Protein AF-A0A2D5TJ98-F1 (afdb_monomer)

pLDDT: mean 75.11, std 19.23, range [40.53, 94.06]

Mean predicted aligned error: 14.58 Å

Sequence (82 aa):
MLAEEKKAPAKKQEAPKKEAPTKAAYPQKEAETITVRAADGTQLYDPVTRTLYKDDKEGTKARAFDQFVVTNLKRGKLKEVK

Nearest PDB structures (foldseek):
  5ghr-assembly2_D  TM=4.485E-01  e=3.740E-01  Thermococcus kodakarensis KOD1
  5ghs-assembly2_D  TM=4.003E-01  e=2.684E-01  Thermococcus kodakarensis KOD1
  3anw-assembly1_A  TM=4.527E-01  e=1.409E+00  Thermococcus kodakarensis
  8ouw-assembly1_B  TM=4.559E-01  e=3.567E+00  Caenorhabditis elegans

Secondary structure (DSSP, 8-state):
------------------PPP-------S---EEEEEESTT-EEEETTTTEEEES-TT-EEEETT-HHHHHHHHTTSEEE--

Radius of gyration: 22.59 Å; Cα contacts (8 Å, |Δi|>4): 102; chains: 1; bounding box: 30×76×25 Å

Structure (mmCIF, N/CA/C/O backbone):
data_AF-A0A2D5TJ98-F1
#
_entry.id   AF-A0A2D5TJ98-F1
#
loop_
_atom_site.group_PDB
_atom_site.id
_atom_site.type_symbol
_atom_site.label_atom_id
_atom_site.label_alt_id
_atom_site.label_comp_id
_atom_site.label_asym_id
_atom_site.label_entity_id
_atom_site.label_seq_id
_atom_site.pdbx_PDB_ins_code
_atom_site.Cartn_x
_atom_site.Cartn_y
_atom_site.Cartn_z
_atom_site.occupancy
_atom_site.B_iso_or_equiv
_atom_site.auth_seq_id
_atom_site.auth_comp_id
_atom_site.auth_asym_id
_atom_site.auth_atom_id
_atom_site.pdbx_PDB_model_num
ATOM 1 N N . MET A 1 1 ? 3.323 -65.232 3.497 1.00 61.22 1 MET A N 1
ATOM 2 C CA . MET A 1 1 ? 3.513 -64.672 4.851 1.00 61.22 1 MET A CA 1
ATOM 3 C C . MET A 1 1 ? 4.978 -64.309 5.000 1.00 61.22 1 MET A C 1
ATOM 5 O O . MET A 1 1 ? 5.791 -65.207 4.863 1.00 61.22 1 MET A O 1
ATOM 9 N N . LEU A 1 2 ? 5.293 -63.033 5.222 1.00 48.34 2 LEU A N 1
ATOM 10 C CA . LEU A 1 2 ? 6.576 -62.534 5.729 1.00 48.34 2 LEU A CA 1
ATOM 11 C C . LEU A 1 2 ? 6.262 -61.203 6.419 1.00 48.34 2 LEU A C 1
ATOM 13 O O . LEU A 1 2 ? 5.751 -60.275 5.795 1.00 48.34 2 LEU A O 1
ATOM 17 N N . ALA A 1 3 ? 6.448 -61.200 7.732 1.00 51.41 3 ALA A N 1
ATOM 18 C CA . ALA A 1 3 ? 6.371 -60.042 8.600 1.00 51.41 3 ALA A CA 1
ATOM 19 C C . ALA A 1 3 ? 7.662 -59.226 8.471 1.00 51.41 3 ALA A C 1
ATOM 21 O O . ALA A 1 3 ? 8.723 -59.830 8.390 1.00 51.41 3 ALA A O 1
ATOM 22 N N . GLU A 1 4 ? 7.579 -57.897 8.535 1.00 49.19 4 GLU A N 1
ATOM 23 C CA . GLU A 1 4 ? 8.484 -57.122 9.390 1.00 49.19 4 GLU A CA 1
ATOM 24 C C . GLU A 1 4 ? 7.978 -55.690 9.588 1.00 49.19 4 GLU A C 1
ATOM 26 O O . GLU A 1 4 ? 7.582 -54.975 8.669 1.00 49.19 4 GLU A O 1
ATOM 31 N N . GLU A 1 5 ? 7.961 -55.325 10.859 1.00 48.06 5 GLU A N 1
ATOM 32 C CA . GLU A 1 5 ? 7.529 -54.073 11.446 1.00 48.06 5 GLU A CA 1
ATOM 33 C C . GLU A 1 5 ? 8.773 -53.189 11.687 1.00 48.06 5 GLU A C 1
ATOM 35 O O . GLU A 1 5 ? 9.867 -53.702 11.906 1.00 48.06 5 GLU A O 1
ATOM 40 N N . LYS A 1 6 ? 8.566 -51.868 11.787 1.00 50.53 6 LYS A N 1
ATOM 41 C CA . LYS A 1 6 ? 9.470 -50.844 12.370 1.00 50.53 6 LYS A CA 1
ATOM 42 C C . LYS A 1 6 ? 10.657 -50.353 11.522 1.00 50.53 6 LYS A C 1
ATOM 44 O O . LYS A 1 6 ? 11.728 -50.939 11.520 1.00 50.53 6 LYS A O 1
ATOM 49 N N . LYS A 1 7 ? 10.560 -49.104 11.050 1.00 46.50 7 LYS A N 1
ATOM 50 C CA . LYS A 1 7 ? 11.185 -47.923 11.699 1.00 46.50 7 LYS A CA 1
ATOM 51 C C . LYS A 1 7 ? 11.007 -46.680 10.825 1.00 46.50 7 LYS A C 1
ATOM 53 O O . LYS A 1 7 ? 11.459 -46.627 9.687 1.00 46.50 7 LYS A O 1
ATOM 58 N N . ALA A 1 8 ? 10.395 -45.653 11.404 1.00 61.41 8 ALA A N 1
ATOM 59 C CA . ALA A 1 8 ? 10.369 -44.307 10.854 1.00 61.41 8 ALA A CA 1
ATOM 60 C C . ALA A 1 8 ? 11.792 -43.740 10.679 1.00 61.41 8 ALA A C 1
ATOM 62 O O . ALA A 1 8 ? 12.620 -43.903 11.580 1.00 61.41 8 ALA A O 1
ATOM 63 N N . PRO A 1 9 ? 12.068 -42.979 9.608 1.00 50.09 9 PRO A N 1
ATOM 64 C CA . PRO A 1 9 ? 13.161 -42.030 9.612 1.00 50.09 9 PRO A CA 1
ATOM 65 C C . PRO A 1 9 ? 12.634 -40.646 10.010 1.00 50.09 9 PRO A C 1
ATOM 67 O O . PRO A 1 9 ? 12.027 -39.929 9.218 1.00 50.09 9 PRO A O 1
ATOM 70 N N . ALA A 1 10 ? 12.928 -40.248 11.248 1.00 56.28 10 ALA A N 1
ATOM 71 C CA . ALA A 1 10 ? 13.001 -38.844 11.616 1.00 56.28 10 ALA A CA 1
ATOM 72 C C . ALA A 1 10 ? 14.114 -38.186 10.780 1.00 56.28 10 ALA A C 1
ATOM 74 O O . ALA A 1 10 ? 15.295 -38.486 10.963 1.00 56.28 10 ALA A O 1
ATOM 75 N N . LYS A 1 11 ? 13.753 -37.294 9.853 1.00 49.19 11 LYS A N 1
ATOM 76 C CA . LYS A 1 11 ? 14.705 -36.411 9.169 1.00 49.19 11 LYS A CA 1
ATOM 77 C C . LYS A 1 11 ? 14.178 -34.977 9.150 1.00 49.19 11 LYS A C 1
ATOM 79 O O . LYS A 1 11 ? 13.301 -34.634 8.374 1.00 49.19 11 LYS A O 1
ATOM 84 N N . LYS A 1 12 ? 14.770 -34.196 10.058 1.00 50.34 12 LYS A N 1
ATOM 85 C CA . LYS A 1 12 ? 15.241 -32.812 9.909 1.00 50.34 12 LYS A CA 1
ATOM 86 C C . LYS A 1 12 ? 14.293 -31.828 9.210 1.00 50.34 12 LYS A C 1
ATOM 88 O O . LYS A 1 12 ? 14.191 -31.793 7.991 1.00 50.34 12 LYS A O 1
ATOM 93 N N . GLN A 1 13 ? 13.727 -30.935 10.024 1.00 50.91 13 GLN A N 1
ATOM 94 C CA . GLN A 1 13 ? 13.376 -29.576 9.620 1.00 50.91 13 GLN A CA 1
ATOM 95 C C . GLN A 1 13 ? 14.608 -28.903 8.996 1.00 50.91 13 GLN A C 1
ATOM 97 O O . GLN A 1 13 ? 15.483 -28.408 9.704 1.00 50.91 13 GLN A O 1
ATOM 102 N N . GLU A 1 14 ? 14.682 -28.888 7.671 1.00 40.53 14 GLU A N 1
ATOM 103 C CA . GLU A 1 14 ? 15.420 -27.865 6.942 1.00 40.53 14 GLU A CA 1
ATOM 104 C C . GLU A 1 14 ? 14.412 -26.770 6.599 1.00 40.53 14 GLU A C 1
ATOM 106 O O . GLU A 1 14 ? 13.429 -26.999 5.895 1.00 40.53 14 GLU A O 1
ATOM 111 N N . ALA A 1 15 ? 14.613 -25.587 7.181 1.00 58.50 15 ALA A N 1
ATOM 112 C CA . ALA A 1 15 ? 13.874 -24.390 6.818 1.00 58.50 15 ALA A CA 1
ATOM 113 C C . ALA A 1 15 ? 13.952 -24.197 5.295 1.00 58.50 15 ALA A C 1
ATOM 115 O O . ALA A 1 15 ? 15.044 -24.340 4.735 1.00 58.50 15 ALA A O 1
ATOM 116 N N . PRO A 1 16 ? 12.851 -23.842 4.609 1.00 47.53 16 PRO A N 1
ATOM 117 C CA . PRO A 1 16 ? 12.943 -23.499 3.206 1.00 47.53 16 PRO A CA 1
ATOM 118 C C . PRO A 1 16 ? 13.828 -22.256 3.112 1.00 47.53 16 PRO A C 1
ATOM 120 O O . PRO A 1 16 ? 13.437 -21.160 3.526 1.00 47.53 16 PRO A O 1
ATOM 123 N N . LYS A 1 17 ? 15.054 -22.436 2.606 1.00 49.34 17 LYS A N 1
ATOM 124 C CA . LYS A 1 17 ? 15.863 -21.344 2.073 1.00 49.34 17 LYS A CA 1
ATOM 125 C C . LYS A 1 17 ? 14.962 -20.632 1.075 1.00 49.34 17 LYS A C 1
ATOM 127 O O . LYS A 1 17 ? 14.698 -21.161 0.002 1.00 49.34 17 LYS A O 1
ATOM 132 N N . LYS A 1 18 ? 14.454 -19.463 1.474 1.00 51.72 18 LYS A N 1
ATOM 133 C CA . LYS A 1 18 ? 13.848 -18.490 0.570 1.00 51.72 18 LYS A CA 1
ATOM 134 C C . LYS A 1 18 ? 14.852 -18.279 -0.553 1.00 51.72 18 LYS A C 1
ATOM 136 O O . LYS A 1 18 ? 15.881 -17.639 -0.344 1.00 51.72 18 LYS A O 1
ATOM 141 N N . GLU A 1 19 ? 14.569 -18.877 -1.701 1.00 43.09 19 GLU A N 1
ATOM 142 C CA . GLU A 1 19 ? 15.230 -18.559 -2.952 1.00 43.09 19 GLU A CA 1
ATOM 143 C C . GLU A 1 19 ? 15.170 -17.040 -3.098 1.00 43.09 19 GLU A C 1
ATOM 145 O O . GLU A 1 19 ? 14.102 -16.423 -3.026 1.00 43.09 19 GLU A O 1
ATOM 150 N N . ALA A 1 20 ? 16.347 -16.421 -3.158 1.00 50.84 20 ALA A N 1
ATOM 151 C CA . ALA A 1 20 ? 16.462 -14.993 -3.359 1.00 50.84 20 ALA A CA 1
ATOM 152 C C . ALA A 1 20 ? 15.755 -14.659 -4.679 1.00 50.84 20 ALA A C 1
ATOM 154 O O . ALA A 1 20 ? 16.113 -15.243 -5.704 1.00 50.84 20 ALA A O 1
ATOM 155 N N . PRO A 1 21 ? 14.764 -13.750 -4.694 1.00 50.66 21 PRO A N 1
ATOM 156 C CA . PRO A 1 21 ? 14.174 -13.336 -5.949 1.00 50.66 21 PRO A CA 1
ATOM 157 C C . PRO A 1 21 ? 15.280 -12.675 -6.765 1.00 50.66 21 PRO A C 1
ATOM 159 O O . PRO A 1 21 ? 15.899 -11.700 -6.328 1.00 50.66 21 PRO A O 1
ATOM 162 N N . THR A 1 22 ? 15.546 -13.247 -7.935 1.00 49.16 22 THR A N 1
ATOM 163 C CA . THR A 1 22 ? 16.346 -12.670 -9.008 1.00 49.16 22 THR A CA 1
ATOM 164 C C . THR A 1 22 ? 15.854 -11.243 -9.236 1.00 49.16 22 THR A C 1
ATOM 166 O O . THR A 1 22 ? 14.819 -11.005 -9.857 1.00 49.16 22 THR A O 1
ATOM 169 N N . LYS A 1 23 ? 16.577 -10.274 -8.658 1.00 49.56 23 LYS A N 1
ATOM 170 C CA . LYS A 1 23 ? 16.361 -8.845 -8.876 1.00 49.56 23 LYS A CA 1
ATOM 171 C C . LYS A 1 23 ? 16.699 -8.563 -10.334 1.00 49.56 23 LYS A C 1
ATOM 173 O O . LYS A 1 23 ? 17.845 -8.276 -10.665 1.00 49.56 23 LYS A O 1
ATOM 178 N N . ALA A 1 24 ? 15.693 -8.651 -11.198 1.00 51.84 24 ALA A N 1
ATOM 179 C CA . ALA A 1 24 ? 15.704 -7.938 -12.459 1.00 51.84 24 ALA A CA 1
ATOM 180 C C . ALA A 1 24 ? 16.036 -6.474 -12.135 1.00 51.84 24 ALA A C 1
ATOM 182 O O . ALA A 1 24 ? 15.320 -5.813 -11.376 1.00 51.84 24 ALA A O 1
ATOM 183 N N . ALA A 1 25 ? 17.190 -6.023 -12.619 1.00 50.25 25 ALA A N 1
ATOM 184 C CA . ALA A 1 25 ? 17.701 -4.681 -12.428 1.00 50.25 25 ALA A CA 1
ATOM 185 C C . ALA A 1 25 ? 16.821 -3.695 -13.206 1.00 50.25 25 ALA A C 1
ATOM 187 O O . ALA A 1 25 ? 17.110 -3.331 -14.342 1.00 50.25 25 ALA A O 1
ATOM 188 N N . TYR A 1 26 ? 15.717 -3.275 -12.592 1.00 49.12 26 TYR A N 1
ATOM 189 C CA . TYR A 1 26 ? 15.074 -2.020 -12.952 1.00 49.12 26 TYR A CA 1
ATOM 190 C C . TYR A 1 26 ? 16.019 -0.889 -12.528 1.00 49.12 26 TYR A C 1
ATOM 192 O O . TYR A 1 26 ? 16.576 -0.967 -11.427 1.00 49.12 26 TYR A O 1
ATOM 200 N N . PRO A 1 27 ? 16.243 0.134 -13.373 1.00 47.81 27 PRO A N 1
ATOM 201 C CA . PRO A 1 27 ? 17.150 1.222 -13.050 1.00 47.81 27 PRO A CA 1
ATOM 202 C C . PRO A 1 27 ? 16.736 1.833 -11.715 1.00 47.81 27 PRO A C 1
ATOM 204 O O . PRO A 1 27 ? 15.603 2.270 -11.530 1.00 47.81 27 PRO A O 1
ATOM 207 N N . GLN A 1 28 ? 17.691 1.820 -10.794 1.00 49.03 28 GLN A N 1
ATOM 208 C CA . GLN A 1 28 ? 17.644 2.285 -9.415 1.00 49.03 28 GLN A CA 1
ATOM 209 C C . GLN A 1 28 ? 17.518 3.820 -9.333 1.00 49.03 28 GLN A C 1
ATOM 211 O O . GLN A 1 28 ? 18.147 4.445 -8.488 1.00 49.03 28 GLN A O 1
ATOM 216 N N . LYS A 1 29 ? 16.724 4.458 -10.209 1.00 52.56 29 LYS A N 1
ATOM 217 C CA . LYS A 1 29 ? 16.173 5.775 -9.880 1.00 52.56 29 LYS A CA 1
ATOM 218 C C . LYS A 1 29 ? 15.317 5.513 -8.662 1.00 52.56 29 LYS A C 1
ATOM 220 O O . LYS A 1 29 ? 14.325 4.805 -8.802 1.00 52.56 29 LYS A O 1
ATOM 225 N N . GLU A 1 30 ? 15.801 5.946 -7.503 1.00 54.75 30 GLU A N 1
ATOM 226 C CA . GLU A 1 30 ? 15.185 5.795 -6.190 1.00 54.75 30 GLU A CA 1
ATOM 227 C C . GLU A 1 30 ? 13.674 5.828 -6.346 1.00 54.75 30 GLU A C 1
ATOM 229 O O . GLU A 1 30 ? 13.073 6.870 -6.595 1.00 54.75 30 GLU A O 1
ATOM 234 N N . ALA A 1 31 ? 13.081 4.636 -6.369 1.00 62.28 31 ALA A N 1
ATOM 235 C CA . ALA A 1 31 ? 11.667 4.504 -6.594 1.00 62.28 31 ALA A CA 1
ATOM 236 C C . ALA A 1 31 ? 11.040 5.007 -5.306 1.00 62.28 31 ALA A C 1
ATOM 238 O O . ALA A 1 31 ? 10.968 4.240 -4.353 1.00 62.28 31 ALA A O 1
ATOM 239 N N . GLU A 1 32 ? 10.712 6.296 -5.262 1.00 81.00 32 GLU A N 1
ATOM 240 C CA . GLU A 1 32 ? 10.241 6.981 -4.067 1.00 81.00 32 GLU A CA 1
ATOM 241 C C . GLU A 1 32 ? 9.110 6.148 -3.463 1.00 81.00 32 GLU A C 1
ATOM 243 O O . GLU A 1 32 ? 8.055 5.956 -4.074 1.00 81.00 32 GLU A O 1
ATOM 248 N N . THR A 1 33 ? 9.394 5.501 -2.333 1.00 88.38 33 THR A N 1
ATOM 249 C CA . THR A 1 33 ? 8.431 4.645 -1.647 1.00 88.38 33 THR A CA 1
ATOM 250 C C . THR A 1 33 ? 7.774 5.457 -0.557 1.00 88.38 33 THR A C 1
ATOM 252 O O . THR A 1 33 ? 8.464 5.977 0.317 1.00 88.38 33 THR A O 1
ATOM 255 N N . ILE A 1 34 ? 6.450 5.499 -0.580 1.00 91.06 34 ILE A N 1
ATOM 256 C CA . ILE A 1 34 ? 5.627 6.106 0.458 1.00 91.06 34 ILE A CA 1
ATOM 257 C C . ILE A 1 34 ? 4.947 5.017 1.277 1.00 91.06 34 ILE A C 1
ATOM 259 O O . ILE A 1 34 ? 4.684 3.909 0.799 1.00 91.06 34 ILE A O 1
ATOM 263 N N . THR A 1 35 ? 4.656 5.336 2.530 1.00 92.81 35 THR A N 1
ATOM 264 C CA . THR A 1 35 ? 3.843 4.485 3.392 1.00 92.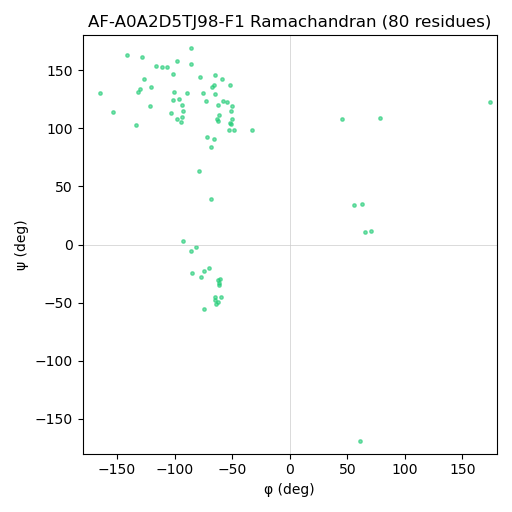81 35 THR A CA 1
ATOM 265 C C . THR A 1 35 ? 2.402 4.954 3.287 1.00 92.81 35 THR A C 1
ATOM 267 O O . THR A 1 35 ? 2.093 6.105 3.586 1.00 92.81 35 THR A O 1
ATOM 270 N N . VAL A 1 36 ? 1.510 4.073 2.847 1.00 92.88 36 VAL A N 1
ATOM 271 C CA . VAL A 1 36 ? 0.089 4.382 2.666 1.00 92.88 36 VAL A CA 1
ATOM 272 C C . VAL A 1 36 ? -0.773 3.377 3.409 1.00 92.88 36 VAL A C 1
ATOM 274 O O . VAL A 1 36 ? -0.478 2.187 3.435 1.00 92.88 36 VAL A O 1
ATOM 277 N N . ARG A 1 37 ? -1.867 3.843 3.998 1.00 93.38 37 ARG A N 1
ATOM 278 C CA . ARG A 1 37 ? -2.901 2.998 4.600 1.00 93.38 37 ARG A CA 1
ATOM 279 C C . ARG A 1 37 ? -4.218 3.175 3.864 1.00 93.38 37 ARG A C 1
ATOM 281 O O . ARG A 1 37 ? -4.456 4.226 3.267 1.00 93.38 37 ARG A O 1
ATOM 288 N N . ALA A 1 38 ? -5.072 2.161 3.905 1.00 93.31 38 ALA A N 1
ATOM 289 C CA . ALA A 1 38 ? -6.441 2.318 3.438 1.00 93.31 38 ALA A CA 1
ATOM 290 C C . ALA A 1 38 ? -7.189 3.317 4.326 1.00 93.31 38 ALA A C 1
ATOM 292 O O . ALA A 1 38 ? -6.919 3.440 5.519 1.00 93.31 38 ALA A O 1
ATOM 293 N N . ALA A 1 39 ? -8.096 4.066 3.714 1.00 88.69 39 ALA A N 1
ATOM 294 C CA . ALA A 1 39 ? -9.005 4.939 4.424 1.00 88.69 39 ALA A CA 1
ATOM 295 C C . ALA A 1 39 ? -10.248 4.164 4.879 1.00 88.69 39 ALA A C 1
ATOM 297 O O . ALA A 1 39 ? -10.659 3.172 4.263 1.00 88.69 39 ALA A O 1
ATOM 298 N N . ASP A 1 40 ? -10.876 4.684 5.929 1.00 80.88 40 ASP A N 1
ATOM 299 C CA . ASP A 1 40 ? -12.242 4.350 6.328 1.00 80.88 40 ASP A CA 1
ATOM 300 C C . ASP A 1 40 ? -12.430 2.871 6.713 1.00 80.88 40 ASP A C 1
ATOM 302 O O . ASP A 1 40 ? -13.469 2.278 6.428 1.00 80.88 40 ASP A O 1
ATOM 306 N N . GLY A 1 41 ? -11.412 2.248 7.327 1.00 80.69 41 GLY A N 1
ATOM 307 C CA . GLY A 1 41 ? -11.476 0.851 7.777 1.00 80.69 41 GLY A CA 1
ATOM 308 C C . GLY A 1 41 ? -11.595 -0.184 6.651 1.00 80.69 41 GLY A C 1
ATOM 309 O O . GLY A 1 41 ? -11.882 -1.354 6.913 1.00 80.69 41 GLY A O 1
ATOM 310 N N . THR A 1 42 ? -11.406 0.226 5.394 1.00 85.69 42 THR A N 1
ATOM 311 C CA . THR A 1 42 ? -11.496 -0.669 4.235 1.00 85.69 42 THR A CA 1
ATOM 312 C C . THR A 1 42 ? -10.175 -1.388 3.959 1.00 85.69 42 THR A C 1
ATOM 314 O O . THR A 1 42 ? -9.134 -1.077 4.535 1.00 85.69 42 THR A O 1
ATOM 317 N N . GLN A 1 43 ? -10.218 -2.386 3.075 1.00 90.88 43 GLN A N 1
ATOM 318 C CA . GLN A 1 43 ? -9.025 -3.038 2.540 1.00 90.88 43 GLN A CA 1
ATOM 319 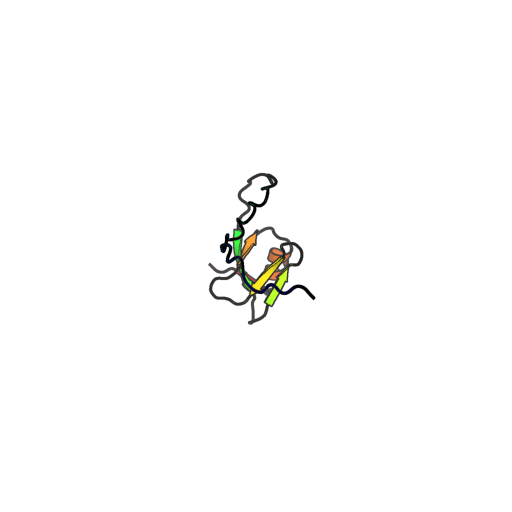C C . GLN A 1 43 ? -9.018 -2.877 1.023 1.00 90.88 43 GLN A C 1
ATOM 321 O O . GLN A 1 43 ? -10.042 -3.056 0.364 1.00 90.88 43 GLN A O 1
ATOM 326 N N . LEU A 1 44 ? -7.859 -2.540 0.473 1.00 92.62 44 LEU A N 1
ATOM 327 C CA . LEU A 1 44 ? -7.651 -2.340 -0.952 1.00 92.62 44 LEU A CA 1
ATOM 328 C C . LEU A 1 44 ? -6.576 -3.305 -1.424 1.00 92.62 44 LEU A C 1
ATOM 330 O O . LEU A 1 44 ? -5.445 -3.249 -0.956 1.00 92.62 44 LEU A O 1
ATOM 334 N N . TYR A 1 45 ? -6.921 -4.187 -2.353 1.00 92.88 45 TYR A N 1
ATOM 335 C CA . TYR A 1 45 ? -5.960 -5.104 -2.947 1.00 92.88 45 TYR A CA 1
ATOM 336 C C . TYR A 1 45 ? -5.541 -4.603 -4.323 1.00 92.88 45 TYR A C 1
ATOM 338 O O . TYR A 1 45 ? -6.388 -4.394 -5.192 1.00 92.88 45 TYR A O 1
ATOM 346 N N . ASP A 1 46 ? -4.238 -4.434 -4.516 1.00 92.31 46 ASP A N 1
ATOM 347 C CA . ASP A 1 46 ? -3.654 -4.216 -5.829 1.00 92.31 46 ASP A CA 1
ATOM 348 C C . ASP A 1 46 ? -3.212 -5.563 -6.428 1.00 92.31 46 ASP A C 1
ATOM 350 O O . ASP A 1 46 ? -2.227 -6.145 -5.959 1.00 92.31 46 ASP A O 1
ATOM 354 N N . PRO A 1 47 ? -3.894 -6.074 -7.470 1.00 88.81 47 PRO A N 1
ATOM 355 C CA . PRO A 1 47 ? -3.531 -7.340 -8.100 1.00 88.81 47 PRO A CA 1
ATOM 356 C C . PRO A 1 47 ? -2.214 -7.270 -8.886 1.00 88.81 47 PRO A C 1
ATOM 358 O O . PRO A 1 47 ? -1.610 -8.314 -9.131 1.00 88.81 47 PRO A O 1
ATOM 361 N N . VAL A 1 48 ? -1.758 -6.072 -9.273 1.00 89.31 48 VAL A N 1
ATOM 362 C CA . VAL A 1 48 ? -0.539 -5.883 -10.072 1.00 89.31 48 VAL A CA 1
ATOM 363 C C . VAL A 1 48 ? 0.688 -6.100 -9.200 1.00 89.31 48 VAL A C 1
ATOM 365 O O . VAL A 1 48 ? 1.522 -6.957 -9.492 1.00 89.31 48 VAL A O 1
ATOM 368 N N . THR A 1 49 ? 0.780 -5.362 -8.094 1.00 87.00 49 THR A N 1
ATOM 369 C CA . THR A 1 49 ? 1.889 -5.510 -7.140 1.00 87.00 49 THR A CA 1
ATOM 370 C C . THR A 1 49 ? 1.648 -6.610 -6.108 1.00 87.00 49 THR A C 1
ATOM 372 O O . THR A 1 49 ? 2.551 -6.935 -5.339 1.00 87.00 49 THR A O 1
ATOM 375 N N . ARG A 1 50 ? 0.450 -7.213 -6.108 1.00 90.94 50 ARG A N 1
ATOM 376 C CA . ARG A 1 50 ? -0.027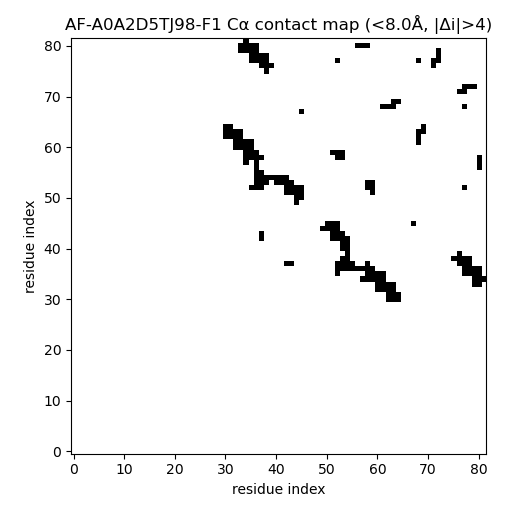 -8.193 -5.118 1.00 90.94 50 ARG A CA 1
ATOM 377 C C . ARG A 1 50 ? 0.032 -7.654 -3.687 1.00 90.94 50 ARG A C 1
ATOM 379 O O . ARG A 1 50 ? 0.267 -8.408 -2.743 1.00 90.94 50 ARG A O 1
ATOM 386 N N . THR A 1 51 ? -0.202 -6.355 -3.534 1.00 89.94 51 THR A N 1
ATOM 387 C CA . THR A 1 51 ? -0.117 -5.646 -2.256 1.00 89.94 51 THR A CA 1
ATOM 388 C C . THR A 1 51 ? -1.512 -5.435 -1.685 1.00 89.94 51 THR A C 1
ATOM 390 O O . THR A 1 51 ? -2.411 -4.966 -2.381 1.00 89.94 51 THR A O 1
ATOM 393 N N . LEU A 1 52 ? -1.701 -5.770 -0.409 1.00 92.94 52 LEU A N 1
ATOM 394 C CA . LEU A 1 52 ? -2.940 -5.510 0.319 1.00 92.94 52 LEU A CA 1
ATOM 395 C C . LEU A 1 52 ? -2.741 -4.311 1.245 1.00 92.94 52 LEU A C 1
ATOM 397 O O . LEU A 1 52 ? -1.998 -4.397 2.217 1.00 92.94 52 LEU A O 1
ATOM 401 N N . TYR A 1 53 ? -3.428 -3.218 0.946 1.00 92.94 53 TYR A N 1
ATOM 402 C CA . TYR A 1 53 ? -3.473 -2.013 1.760 1.00 92.94 53 TYR A CA 1
ATOM 403 C C . TYR A 1 53 ? -4.616 -2.120 2.763 1.00 92.94 53 TYR A C 1
ATOM 405 O O . TYR A 1 53 ? -5.754 -2.415 2.392 1.00 92.94 53 TYR A O 1
ATOM 413 N N . LYS A 1 54 ? -4.323 -1.853 4.030 1.00 92.88 54 LYS A N 1
ATOM 414 C CA . LYS A 1 54 ? -5.279 -1.911 5.140 1.00 92.88 54 LYS A CA 1
ATOM 415 C C . LYS A 1 54 ? -5.235 -0.615 5.935 1.00 92.88 54 LYS A C 1
ATOM 417 O O . LYS A 1 54 ? -4.260 0.133 5.832 1.00 92.88 54 LYS A O 1
ATOM 422 N N . ASP A 1 55 ? -6.275 -0.341 6.715 1.00 91.50 55 ASP A N 1
ATOM 423 C CA . ASP A 1 55 ? -6.276 0.748 7.701 1.00 91.50 55 ASP A CA 1
ATOM 424 C C . ASP A 1 55 ? -5.512 0.311 8.961 1.00 91.50 55 ASP A C 1
ATOM 426 O O . ASP A 1 55 ? -6.068 0.142 10.044 1.00 91.50 55 ASP A O 1
ATOM 430 N N . ASP A 1 56 ? -4.219 0.048 8.781 1.00 87.94 56 ASP A N 1
ATOM 431 C CA . ASP A 1 56 ? -3.294 -0.259 9.862 1.00 87.94 56 ASP A CA 1
ATOM 432 C C . ASP A 1 56 ? -2.460 0.985 10.183 1.00 87.94 56 ASP A C 1
ATOM 434 O O . ASP A 1 56 ? -2.113 1.776 9.300 1.00 87.94 56 ASP A O 1
ATOM 438 N N . LYS A 1 57 ? -2.098 1.156 11.460 1.00 84.00 57 LYS A N 1
ATOM 439 C CA . LYS A 1 57 ? -1.266 2.288 11.907 1.00 84.00 57 LYS A CA 1
ATOM 440 C C . LYS A 1 57 ? 0.124 2.290 11.269 1.00 84.00 57 LYS A C 1
ATOM 442 O O . LYS A 1 57 ? 0.682 3.360 11.066 1.00 84.00 57 LYS A O 1
ATOM 447 N N . GLU A 1 58 ? 0.661 1.112 10.954 1.00 85.75 58 GLU A N 1
ATOM 448 C CA . GLU A 1 58 ? 1.952 0.981 10.268 1.00 85.75 58 GLU A CA 1
ATOM 449 C C . GLU A 1 58 ? 1.873 1.345 8.779 1.00 85.75 58 GLU A C 1
ATOM 451 O O . GLU A 1 58 ? 2.885 1.705 8.182 1.00 85.75 58 GLU A O 1
ATOM 456 N N . GLY A 1 59 ? 0.683 1.270 8.174 1.00 87.94 59 GLY A N 1
ATOM 457 C CA . GLY A 1 59 ? 0.504 1.389 6.732 1.00 87.94 59 GLY A CA 1
ATOM 458 C C . GLY A 1 59 ? 1.248 0.307 5.941 1.00 87.94 59 GLY A C 1
ATOM 459 O O . GLY A 1 59 ? 1.716 -0.705 6.455 1.00 87.94 59 GLY A O 1
ATOM 460 N N . THR A 1 60 ? 1.317 0.490 4.631 1.00 90.25 60 THR A N 1
ATOM 461 C CA . THR A 1 60 ? 1.960 -0.428 3.694 1.00 90.25 60 THR A CA 1
ATOM 462 C C . THR A 1 60 ? 2.863 0.369 2.768 1.00 90.25 60 THR A C 1
ATOM 464 O O . THR A 1 60 ? 2.461 1.394 2.218 1.00 90.25 60 THR A O 1
ATOM 467 N N . LYS A 1 61 ? 4.106 -0.093 2.605 1.00 90.38 61 LYS A N 1
ATOM 468 C CA . LYS A 1 61 ? 5.074 0.550 1.715 1.00 90.38 61 LYS A CA 1
ATOM 469 C C . LYS A 1 61 ? 4.700 0.273 0.269 1.00 90.38 61 LYS A C 1
ATOM 471 O O . LYS A 1 61 ? 4.643 -0.884 -0.142 1.00 90.38 61 LYS A O 1
ATOM 476 N N . ALA A 1 62 ? 4.517 1.332 -0.502 1.00 89.69 62 ALA A N 1
ATOM 477 C CA . ALA A 1 62 ? 4.275 1.244 -1.927 1.00 89.69 62 ALA A CA 1
ATOM 478 C C . ALA A 1 62 ? 4.995 2.356 -2.680 1.00 89.69 62 ALA A C 1
ATOM 480 O O . ALA A 1 62 ? 5.470 3.329 -2.100 1.00 89.69 62 ALA A O 1
ATOM 481 N N . ARG A 1 63 ? 5.132 2.189 -3.992 1.00 88.44 63 ARG A N 1
ATOM 482 C CA . ARG A 1 63 ? 5.805 3.175 -4.839 1.00 88.44 63 ARG A CA 1
ATOM 483 C C . ARG A 1 63 ? 4.878 4.375 -5.034 1.00 88.44 63 ARG A C 1
ATOM 485 O O . ARG A 1 63 ? 3.726 4.193 -5.415 1.00 88.44 63 ARG A O 1
ATOM 492 N N . ALA A 1 64 ? 5.385 5.586 -4.822 1.00 86.81 64 ALA A N 1
ATOM 493 C CA . ALA A 1 64 ? 4.616 6.827 -4.933 1.00 86.81 64 ALA A CA 1
ATOM 494 C C . ALA A 1 64 ? 4.047 7.052 -6.339 1.00 86.81 64 ALA A C 1
ATOM 496 O O . ALA A 1 64 ? 2.993 7.653 -6.499 1.00 86.81 64 ALA A O 1
ATOM 497 N N . PHE A 1 65 ? 4.735 6.538 -7.359 1.00 86.44 65 PHE A N 1
ATOM 498 C CA . PHE A 1 65 ? 4.335 6.622 -8.764 1.00 86.44 65 PHE A CA 1
ATOM 499 C C . PHE A 1 65 ? 3.512 5.419 -9.242 1.00 86.44 65 PHE A C 1
ATOM 501 O O . PHE A 1 65 ? 3.192 5.335 -10.428 1.00 86.44 65 PHE A O 1
ATOM 508 N N . ASP A 1 66 ? 3.189 4.468 -8.362 1.00 89.75 66 ASP A N 1
ATOM 509 C CA . ASP A 1 66 ? 2.333 3.351 -8.737 1.00 89.75 66 ASP A CA 1
ATOM 510 C C . ASP A 1 66 ? 0.924 3.853 -9.085 1.00 89.75 66 ASP A C 1
ATOM 512 O O . ASP A 1 66 ? 0.309 4.610 -8.329 1.00 89.75 66 ASP A O 1
ATOM 516 N N . GLN A 1 67 ? 0.397 3.442 -10.241 1.00 91.06 67 GLN A N 1
ATOM 517 C CA . GLN A 1 67 ? -0.887 3.939 -10.733 1.00 91.06 67 GLN A CA 1
ATOM 518 C C . GLN A 1 67 ? -2.039 3.601 -9.777 1.00 91.06 67 GLN A C 1
ATOM 520 O O . GLN A 1 67 ? -2.956 4.414 -9.622 1.00 91.06 67 GLN A O 1
ATOM 525 N N . PHE A 1 68 ? -1.991 2.445 -9.108 1.00 92.50 68 PHE A N 1
ATOM 526 C CA . PHE A 1 68 ? -2.977 2.063 -8.105 1.00 92.50 68 PHE A CA 1
ATOM 527 C C . PHE A 1 68 ? -2.913 3.009 -6.907 1.00 92.50 68 PHE A C 1
ATOM 529 O O . PHE A 1 68 ? -3.945 3.525 -6.467 1.00 92.50 68 PHE A O 1
ATOM 536 N N . VAL A 1 69 ? -1.705 3.274 -6.408 1.00 91.75 69 VAL A N 1
ATOM 537 C CA . VAL A 1 69 ? -1.478 4.135 -5.242 1.00 91.75 69 VAL A CA 1
ATOM 538 C C . VAL A 1 69 ? -1.909 5.566 -5.540 1.00 91.75 69 VAL A C 1
ATOM 540 O O . VAL A 1 69 ? -2.743 6.114 -4.824 1.00 91.75 69 VAL A O 1
ATOM 543 N N . VAL A 1 70 ? -1.444 6.143 -6.651 1.00 92.44 70 VAL A N 1
ATOM 544 C CA . VAL A 1 70 ? -1.787 7.511 -7.069 1.00 92.44 70 VAL A CA 1
ATOM 545 C C . VAL A 1 70 ? -3.292 7.667 -7.263 1.00 92.44 70 VAL A C 1
ATOM 547 O O . VAL A 1 70 ? -3.885 8.647 -6.807 1.00 92.44 70 VAL A O 1
ATOM 550 N N . THR A 1 71 ? -3.936 6.702 -7.925 1.00 93.81 71 THR A N 1
ATOM 551 C CA . THR A 1 71 ? -5.378 6.766 -8.191 1.00 93.81 71 THR A CA 1
ATOM 552 C C . THR A 1 71 ? -6.172 6.706 -6.892 1.00 93.81 71 THR A C 1
ATOM 554 O O . THR A 1 71 ? -7.089 7.503 -6.696 1.00 93.81 71 THR A O 1
ATOM 557 N N . ASN A 1 72 ? -5.825 5.799 -5.977 1.00 92.94 72 ASN A N 1
ATOM 558 C CA . ASN A 1 72 ? -6.566 5.648 -4.729 1.00 92.94 72 ASN A CA 1
ATOM 559 C C . ASN A 1 72 ? -6.246 6.744 -3.700 1.00 92.94 72 ASN A C 1
ATOM 561 O O . ASN A 1 72 ? -7.144 7.108 -2.942 1.00 92.94 72 ASN A O 1
ATOM 565 N N . LEU A 1 73 ? -5.048 7.338 -3.719 1.00 92.00 73 LEU A N 1
ATOM 566 C CA . LEU A 1 73 ? -4.740 8.565 -2.972 1.00 92.00 73 LEU A CA 1
ATOM 567 C C . LEU A 1 73 ? -5.603 9.734 -3.459 1.00 92.00 73 LEU A C 1
ATOM 569 O O . LEU A 1 73 ? -6.279 10.375 -2.659 1.00 92.00 73 LEU A O 1
ATOM 573 N N . LYS A 1 74 ? -5.677 9.962 -4.781 1.00 92.69 74 LYS A N 1
ATOM 574 C CA . LYS A 1 74 ? -6.531 11.014 -5.367 1.00 92.69 74 LYS A CA 1
ATOM 575 C C . LYS A 1 74 ? -8.018 10.813 -5.068 1.00 92.69 74 LYS A C 1
ATOM 577 O O . LYS A 1 74 ? -8.747 11.786 -4.918 1.00 92.69 74 LYS A O 1
ATOM 582 N N . ARG A 1 75 ? -8.477 9.561 -4.973 1.00 92.50 75 ARG A N 1
ATOM 583 C CA . ARG A 1 75 ? -9.866 9.214 -4.615 1.00 92.50 75 ARG A CA 1
ATOM 584 C C . ARG A 1 75 ? -10.138 9.242 -3.105 1.00 92.50 75 ARG A C 1
ATOM 586 O O . ARG A 1 75 ? -11.265 8.958 -2.709 1.00 92.50 75 ARG A O 1
ATOM 593 N N . GLY A 1 76 ? -9.132 9.517 -2.273 1.00 90.88 76 GLY A N 1
ATOM 594 C CA . GLY A 1 76 ? -9.242 9.499 -0.811 1.00 90.88 76 GLY A CA 1
ATOM 595 C C . GLY A 1 76 ? -9.396 8.103 -0.199 1.00 90.88 76 GLY A C 1
ATOM 596 O O . GLY A 1 76 ? -9.719 7.994 0.978 1.00 90.88 76 GLY A O 1
ATOM 597 N N . LYS A 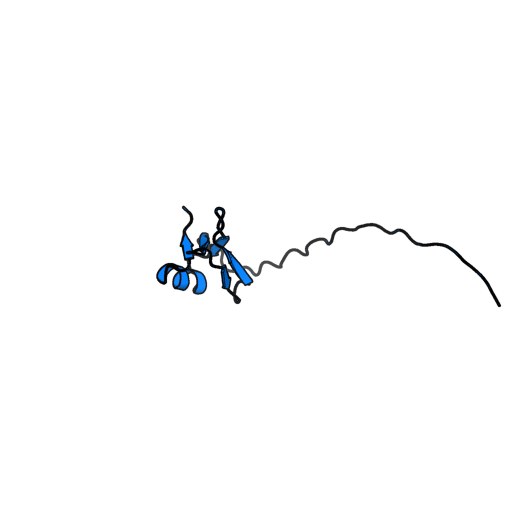1 77 ? -9.180 7.035 -0.980 1.00 91.56 77 LYS A N 1
ATOM 598 C CA . LYS A 1 77 ? -9.273 5.634 -0.535 1.00 91.56 77 LYS A CA 1
ATOM 599 C C . LYS A 1 77 ? -7.983 5.120 0.101 1.00 91.56 77 LYS A C 1
ATOM 601 O O . LYS A 1 77 ? -8.031 4.194 0.902 1.00 91.56 77 LYS A O 1
ATOM 606 N N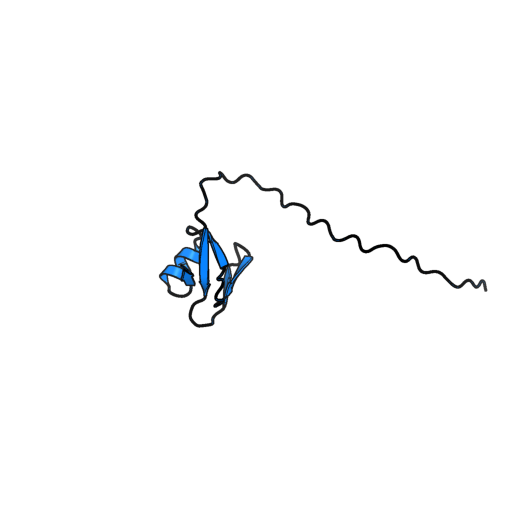 . LEU A 1 78 ? -6.847 5.715 -0.250 1.00 94.06 78 LEU A N 1
ATOM 607 C CA . LEU A 1 78 ? -5.592 5.575 0.481 1.00 94.06 78 LEU A CA 1
ATOM 608 C C . LEU A 1 78 ? -5.263 6.907 1.159 1.00 94.06 78 LEU A C 1
ATOM 610 O O . LEU A 1 78 ? -5.651 7.970 0.672 1.00 94.06 78 LEU A O 1
ATOM 614 N N . LYS A 1 79 ? -4.524 6.847 2.265 1.00 92.31 79 LYS A N 1
ATOM 615 C CA . LYS A 1 79 ? -3.954 7.997 2.972 1.00 92.31 79 LYS A CA 1
ATOM 616 C C . LYS A 1 79 ? -2.477 7.738 3.230 1.00 92.31 79 LYS A C 1
ATOM 618 O O . LYS A 1 79 ? -2.118 6.656 3.690 1.00 92.31 79 LYS A O 1
ATOM 623 N N . GLU A 1 80 ? -1.638 8.729 2.959 1.00 91.12 80 GLU A N 1
ATOM 624 C CA . GLU A 1 80 ? -0.233 8.686 3.361 1.00 91.12 80 GLU A CA 1
ATOM 625 C C . GLU A 1 80 ? -0.114 8.710 4.886 1.00 91.12 80 GLU A C 1
ATOM 627 O O . GLU A 1 80 ? -0.822 9.447 5.579 1.00 91.12 80 GLU A O 1
ATOM 632 N N . VAL A 1 81 ? 0.782 7.874 5.399 1.00 88.06 81 VAL A N 1
ATOM 633 C CA . VAL A 1 81 ? 1.200 7.857 6.797 1.00 88.06 81 VAL A CA 1
ATOM 634 C C . VAL A 1 81 ? 2.511 8.641 6.854 1.00 88.06 81 VAL A C 1
ATOM 636 O O . VAL A 1 81 ? 3.517 8.181 6.314 1.00 88.06 81 VAL A O 1
ATOM 639 N N . LYS A 1 82 ? 2.461 9.851 7.422 1.00 76.31 82 LYS A N 1
ATOM 640 C CA . LYS A 1 82 ? 3.631 10.704 7.679 1.00 76.31 82 LYS A CA 1
ATOM 641 C C . LYS A 1 82 ? 4.202 10.440 9.062 1.00 76.31 82 LYS A C 1
ATOM 643 O O . LYS A 1 82 ? 3.384 10.181 9.974 1.00 76.31 82 LYS A O 1
#

Solvent-accessible surface area (backbone atoms only — not comparable to full-atom values): 5395 Å² total; per-residue (Å²): 142,84,88,85,83,90,79,85,79,91,75,76,93,71,76,81,76,74,74,75,77,82,76,74,82,66,80,80,66,77,69,57,67,40,35,30,15,23,35,90,79,38,74,48,75,40,82,87,82,68,44,74,28,36,56,46,96,83,38,34,82,41,47,57,82,35,68,68,52,45,52,31,41,77,68,57,47,28,41,78,60,130

Foldseek 3Di:
DDDDDDDDDDDDDDDPPPDDPPPPDDPPPPQDKFFKAFPDQDWDADPVVRDIHGNDLRGDIDGPPPPSNVVCVVVVGMDTRD

=== Feature glossary ===
A reading guide for the features in this record.

Start from the sequence.

  · Sequence gives the chain of amino acids in standard one-letter code (A=alanine, C=cysteine, …, Y=tyrosine), read N→C. It is the only feature that is directly encoded by the gene; all structural features are derived from the folded form of this sequence.

Fold it, and you get atomic coordinates and the backbone conformation that goes with them.

  · Structure coordinates are given as an mmCIF _atom_site loop: one row per atom with element, residue name, chain id, sequence number, and x/y/z position in Å. Only the four main-chain atoms per residue are included here; side chains are omitted to keep the record compact.

  · Backbone dihedral angles. Every residue except chain termini has a φ (preceding-C → N → Cα → C) and a ψ (N → Cα → C → next-N). They are reported in degrees following the IUPAC sign convention. Secondary structure is essentially a statement about which (φ, ψ) basin each residue occupies.

  · Eight-state secondary structure (DSSP): H is the canonical α-helix, G the tighter 3₁₀-helix, I the wider π-helix; E/B are β-structure, T and S are turns and bends, and '-' is everything else. DSSP derives these from the pattern of main-chain N–H···O=C hydrogen bonds, not from the sequence.

  · SS3 is a coarse helix/strand/coil call (letters a/b/c) made by the P-SEA algorithm from inter-Cα distances and dihedrals. It is less detailed than DSSP but needs only Cα positions.

Summarize the fold with a handful of shape descriptors and a per-residue structural alphabet.

  · Radius of gyration (Rg) is the root-mean-square distance of Cα atoms from their centroid — a single number for overall size and compactness. A globular domain of N residues has Rg ≈ 2.2·N^0.38 Å; an extended or disordered chain has a much larger Rg. The Cα contact count is the number of residue pairs whose Cα atoms are within 8 Å and are more than four positions apart in sequence — a standard proxy for tertiary packing density. The bounding box is the smallest axis-aligned box enclosing all Cα atoms.

  · 3Di is Foldseek's structural alphabet. Each residue is assigned one of twenty discrete states based on how its Cα sits relative to its spatial (not sequential) neighbors. Aligning 3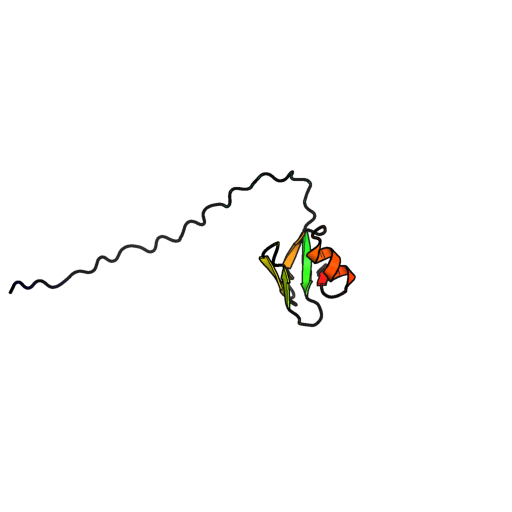Di strings finds structural homologs roughly as well as full 3D superposition, but orders of magnitude faster.

  · Solvent-accessible surface area (SASA) is the area in Å² traced out by the centre of a 1.4 Å probe spher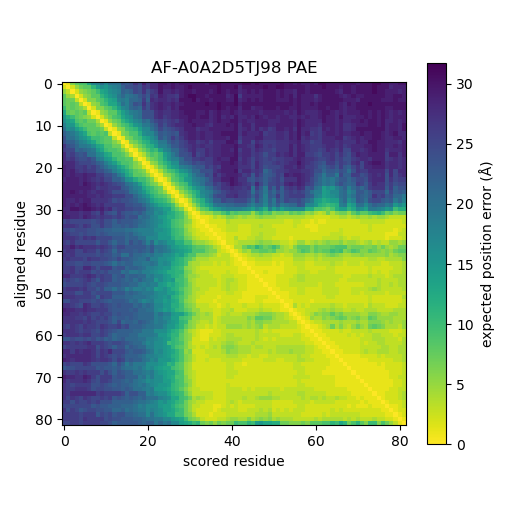e (a water molecule) rolled over the protein's van der Waals surface (Shrake–Rupley / Lee–Richards construction). Buried residues have near-zero SASA; fully exposed residues can exceed 200 Å². The total SASA scales roughly with the number of surface residues.

Ask how reliable the model is.

  · For AlphaFold models, the B-factor field carries pLDDT — the model's own estimate of local accuracy on a 0–100 scale. Regions with pLDDT<50 should be treated as essentially unmodeled; they often correspond to intrinsically disordered segments.

  · For experimental (PDB) structures, the B-factor (temperature factor) quantifies the positional spread of each atom in the crystal — a combination of thermal vibration and static disorder — in units of Å². High B-factors mark flexible loops or poorly resolved regions; low B-factors mark the rigid, well-ordered core.

  · Predicted Aligned Error (PAE) is an AlphaFold confidence matrix: entry (i, j) is the expected error in the position of residue j, in ångströms, when the prediction is superimposed on the true structure at residue i. Low PAE within a block of residues means that block is internally rigid and well-predicted; high PAE between two blocks means their relative placement is uncertain even if each block individually is confident.

Place it in context: what it resembles, what it is annotated as, and how it looks.

  · Structural nearest neighbors (via Foldseek easy-search vs the PDB). Reported per hit: target PDB id, E-value, and alignment TM-score. A TM-score above ~0.5 is the conventional threshold for 'same fold'.

  · Functional annotations link the protein to curated databases. InterPro entries identify conserved domains and families by matching the sequence against member-database signatures (Pfam, PROSITE, CDD, …). Gene Ontology (GO) terms describe molecular function, biological process, and cellular component in a controlled vocabulary. CATH places the structure in a hierarchical fold classification (Class/Architecture/Topology/Homologous-superfamily). The organism is the source species.

  · The contact map is a binary N×N matrix image: pixel (i, j) is dark where Cα_i and Cα_j are within 8 Å and |i−j|>4. Because the |i−j|>4 filter removes local helical contacts, off-diagonal str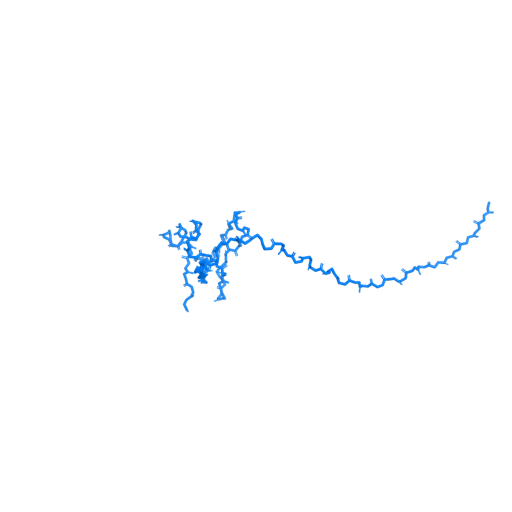ipes parallel to the main diagonal indicate parallel β-sheets; stripes perpendicular to it indicate antiparallel β-sheets. The Ramachandran plot scatters every residue's (φ, ψ) pair against the sterically allowed regi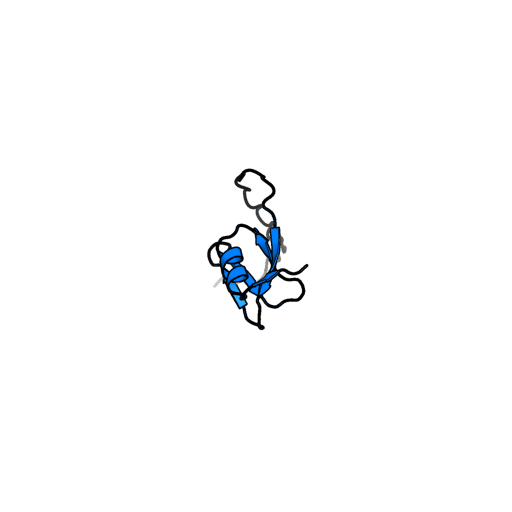ons. The PAE heatmap renders the predicted-aligned-error matrix.

  · Six rendered views show the 3D structure from the faces of a cube — i.e. along ±x, ±y, ±z. Rendering representation is drawn randomly per protein from cartoon (secondary-structure ribbons), sticks (backbone bonds), or molecular surface; coloring is either N→C rainbow (blue at the N-terminus through red at the C-terminus) or one color per chain.